Protein AF-A0A7J2NP75-F1 (afdb_monomer_lite)

Foldseek 3Di:
DDLVLQVVLLVVCVVVVNDDDPVVSVVSNVDQQLVVDDPVCSVCSSPPDDDPD

Secondary structure (DSSP, 8-state):
--HHHHHHHHHHHHHTTS---HHHHHHHHHS-SGGGS-GGGGGGTTSSS----

pLDDT: mean 96.17, std 3.36, range [84.12, 98.69]

Radius of gyration: 11.15 Å; chains: 1; bounding box: 25×23×28 Å

Structure (mmCIF, N/CA/C/O backbone):
data_AF-A0A7J2NP75-F1
#
_entry.id   AF-A0A7J2NP75-F1
#
loop_
_atom_site.group_PDB
_atom_site.id
_atom_site.type_symbol
_atom_site.label_atom_id
_atom_site.label_alt_id
_atom_site.label_comp_id
_atom_site.label_asym_id
_atom_site.label_entity_id
_atom_site.label_seq_id
_atom_site.pdbx_PDB_ins_code
_atom_site.Cartn_x
_atom_site.Cartn_y
_atom_site.Cartn_z
_atom_site.occupancy
_atom_site.B_iso_or_equiv
_atom_site.auth_seq_id
_atom_site.auth_comp_id
_atom_site.auth_asym_id
_atom_site.auth_atom_id
_atom_site.pdbx_PDB_model_num
ATOM 1 N N . MET A 1 1 ? 8.386 5.491 -9.653 1.00 85.00 1 MET A N 1
ATOM 2 C CA . M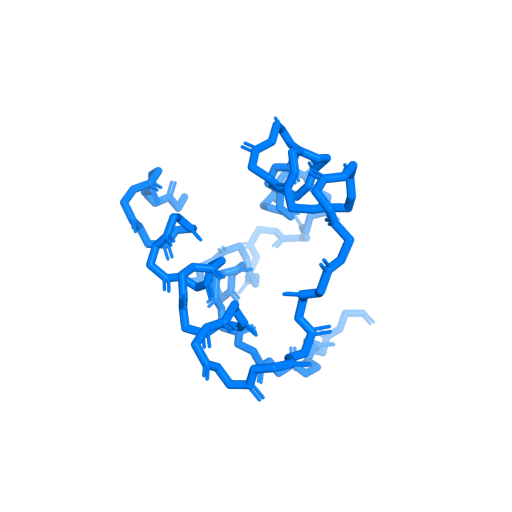ET A 1 1 ? 6.949 5.810 -9.518 1.00 85.00 1 MET A CA 1
ATOM 3 C C . MET A 1 1 ? 6.846 7.073 -8.674 1.00 85.00 1 MET A C 1
ATOM 5 O O . MET A 1 1 ? 7.702 7.306 -7.830 1.00 85.00 1 MET A O 1
ATOM 9 N N . SER A 1 2 ? 5.892 7.967 -8.954 1.00 85.56 2 SER A N 1
ATOM 10 C CA . SER A 1 2 ? 5.839 9.252 -8.245 1.00 85.56 2 SER A CA 1
ATOM 11 C C . SER A 1 2 ? 5.215 9.100 -6.858 1.00 85.56 2 SER A C 1
ATOM 13 O O . SER A 1 2 ? 4.191 8.441 -6.694 1.00 85.56 2 SER A O 1
ATOM 15 N N . GLN A 1 3 ? 5.766 9.787 -5.857 1.00 89.19 3 GLN A N 1
ATOM 16 C CA . GLN A 1 3 ? 5.212 9.806 -4.497 1.00 89.19 3 GLN A CA 1
ATOM 17 C C . GLN A 1 3 ? 3.714 10.178 -4.464 1.00 89.19 3 GLN A C 1
ATOM 19 O O . GLN A 1 3 ? 2.958 9.662 -3.643 1.00 89.19 3 GLN A O 1
ATOM 24 N N . GLN A 1 4 ? 3.266 11.017 -5.405 1.00 94.00 4 GLN A N 1
ATOM 25 C CA . GLN A 1 4 ? 1.860 11.393 -5.572 1.00 94.00 4 GLN A CA 1
ATOM 26 C C . GLN A 1 4 ? 0.963 10.211 -5.971 1.00 94.00 4 GLN A C 1
ATOM 28 O O . GLN A 1 4 ? -0.140 10.084 -5.444 1.00 94.00 4 GLN A O 1
ATOM 33 N N . ALA A 1 5 ? 1.422 9.329 -6.867 1.00 96.12 5 ALA A N 1
ATOM 34 C CA . ALA A 1 5 ? 0.648 8.162 -7.290 1.00 96.12 5 ALA A CA 1
ATOM 35 C C . ALA A 1 5 ? 0.427 7.182 -6.128 1.00 96.12 5 ALA A C 1
ATOM 37 O O . ALA A 1 5 ? -0.679 6.669 -5.945 1.00 96.12 5 ALA A O 1
ATOM 38 N N . TRP A 1 6 ? 1.459 6.966 -5.307 1.00 97.81 6 TRP A N 1
ATOM 39 C CA . TRP A 1 6 ? 1.366 6.108 -4.128 1.00 97.81 6 TRP A CA 1
ATOM 40 C C . TRP A 1 6 ? 0.419 6.667 -3.064 1.00 97.81 6 TRP A C 1
ATOM 42 O O . TRP A 1 6 ? -0.470 5.955 -2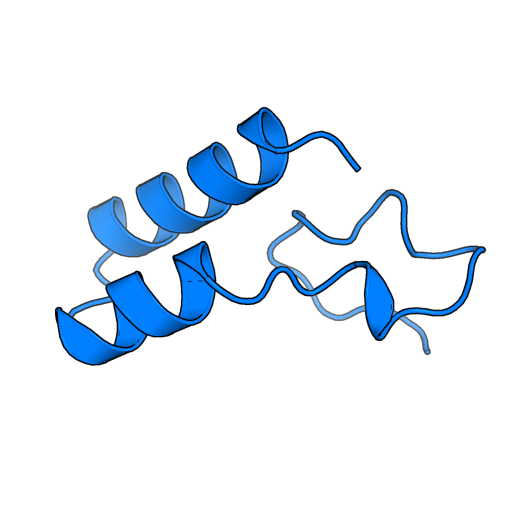.599 1.00 97.81 6 TRP A O 1
ATOM 52 N N . GLU A 1 7 ? 0.542 7.954 -2.725 1.00 98.06 7 GLU A N 1
ATOM 53 C CA . GLU A 1 7 ? -0.381 8.599 -1.782 1.00 98.06 7 GLU A CA 1
ATOM 54 C C . GLU A 1 7 ? -1.826 8.564 -2.308 1.00 98.06 7 GLU A C 1
ATOM 56 O O . GLU A 1 7 ? -2.757 8.295 -1.549 1.00 98.06 7 GLU A O 1
ATOM 61 N N . GLY A 1 8 ? -2.022 8.732 -3.621 1.00 98.12 8 GLY A N 1
ATOM 62 C CA . GLY A 1 8 ? -3.323 8.575 -4.269 1.00 98.12 8 GLY A CA 1
ATOM 63 C C . GLY A 1 8 ? -3.916 7.169 -4.109 1.00 98.12 8 GLY A C 1
ATOM 64 O O . GLY A 1 8 ? -5.102 7.036 -3.799 1.00 98.12 8 GLY A O 1
ATOM 65 N N . LEU A 1 9 ? -3.112 6.109 -4.264 1.00 98.38 9 LEU A N 1
ATOM 66 C CA . LEU A 1 9 ? -3.543 4.737 -3.972 1.00 98.38 9 LEU A CA 1
ATOM 67 C C . LEU A 1 9 ? -3.961 4.595 -2.506 1.00 98.38 9 LEU A C 1
ATOM 69 O O . LEU A 1 9 ? -5.086 4.173 -2.241 1.00 98.38 9 LEU A O 1
ATOM 73 N N . VAL A 1 10 ? -3.098 4.988 -1.565 1.00 98.44 10 VAL A N 1
ATOM 74 C CA . VAL A 1 10 ? -3.375 4.862 -0.126 1.00 98.44 10 VAL A CA 1
ATOM 75 C C . VAL A 1 10 ? -4.674 5.581 0.244 1.00 98.44 10 VAL A C 1
ATOM 77 O O . VAL A 1 10 ? -5.522 5.006 0.925 1.00 98.44 10 VAL A O 1
ATOM 80 N N . GLN A 1 11 ? -4.894 6.801 -0.253 1.00 98.56 11 GLN A N 1
ATOM 81 C CA . GLN A 1 11 ? -6.131 7.542 0.003 1.00 98.56 11 GLN A CA 1
ATOM 82 C C . GLN A 1 11 ? -7.375 6.855 -0.561 1.00 98.56 11 GLN A C 1
ATOM 84 O O . GLN A 1 11 ? -8.412 6.858 0.104 1.00 98.56 11 GLN A O 1
ATOM 89 N N . ARG A 1 12 ? -7.303 6.271 -1.765 1.00 98.62 12 ARG A N 1
ATOM 90 C CA . ARG A 1 12 ? -8.426 5.506 -2.332 1.00 98.62 12 ARG A CA 1
ATOM 91 C C . ARG A 1 12 ? -8.757 4.295 -1.465 1.00 98.62 12 ARG A C 1
ATOM 93 O O . ARG A 1 12 ? -9.927 4.084 -1.163 1.00 98.62 12 ARG A O 1
ATOM 100 N N . LEU A 1 13 ? -7.745 3.561 -1.003 1.00 98.62 13 LEU A N 1
ATOM 101 C CA . LEU A 1 13 ? -7.937 2.389 -0.145 1.00 98.62 13 LEU A CA 1
ATOM 102 C C . LEU A 1 13 ? -8.500 2.751 1.242 1.00 98.62 13 LEU A C 1
ATOM 104 O O . LEU A 1 13 ? -9.284 1.986 1.803 1.00 98.62 13 LEU A O 1
ATOM 108 N N . VAL A 1 14 ? -8.146 3.921 1.789 1.00 98.62 14 VAL A N 1
ATOM 109 C CA . VAL A 1 14 ? -8.762 4.456 3.019 1.00 98.62 14 VAL A CA 1
ATOM 110 C C . VAL A 1 14 ? -10.231 4.807 2.783 1.00 98.62 14 VAL A C 1
ATOM 112 O O . VAL A 1 14 ? -11.092 4.363 3.538 1.00 98.62 14 VAL A O 1
ATOM 115 N N . ARG A 1 15 ? -10.543 5.557 1.715 1.00 98.56 15 ARG A N 1
ATOM 116 C CA . ARG A 1 15 ? -11.930 5.934 1.381 1.00 98.56 15 ARG A CA 1
ATOM 117 C C . ARG A 1 15 ? -12.809 4.719 1.081 1.00 98.56 15 ARG A C 1
ATOM 119 O O . ARG A 1 15 ? -13.983 4.730 1.425 1.00 98.56 15 ARG A O 1
ATOM 126 N N . GLY A 1 16 ? -12.238 3.676 0.481 1.00 98.31 16 GLY A N 1
ATOM 127 C CA . GLY A 1 16 ? -12.911 2.401 0.228 1.00 98.31 16 GLY A CA 1
ATOM 128 C C . GLY A 1 16 ? -13.089 1.519 1.468 1.00 98.31 16 GLY A C 1
ATOM 129 O O . GLY A 1 16 ? -13.651 0.436 1.356 1.00 98.31 16 GLY A O 1
ATOM 130 N N . GLY A 1 17 ? -12.598 1.934 2.641 1.00 98.00 17 GLY A N 1
ATOM 131 C CA . GLY A 1 17 ? -12.721 1.164 3.882 1.00 98.00 17 GLY A CA 1
ATOM 132 C C . GLY A 1 17 ? -11.822 -0.075 3.962 1.00 98.00 17 GLY A C 1
ATOM 133 O O . GLY A 1 17 ? -11.980 -0.876 4.883 1.00 98.00 17 GLY A O 1
ATOM 134 N N . ILE A 1 18 ? -10.865 -0.234 3.040 1.00 98.50 18 ILE A N 1
ATOM 135 C CA . ILE A 1 18 ? -9.899 -1.344 3.030 1.00 98.50 18 ILE A CA 1
ATOM 136 C C . ILE A 1 18 ? -8.837 -1.098 4.107 1.00 98.50 18 ILE A C 1
ATOM 138 O O . ILE A 1 18 ? -8.605 -1.937 4.982 1.00 98.50 18 ILE A O 1
ATOM 142 N N . LEU A 1 19 ? -8.229 0.092 4.098 1.00 98.50 19 LEU A N 1
ATOM 143 C CA . LEU A 1 19 ? -7.278 0.508 5.128 1.00 98.50 19 LEU A CA 1
ATOM 144 C C . LEU A 1 19 ? -8.013 1.219 6.264 1.00 98.50 19 LEU A C 1
ATOM 146 O O . LEU A 1 19 ? -8.447 2.357 6.118 1.00 98.50 19 LEU A O 1
ATOM 150 N N . ARG A 1 20 ? -8.132 0.540 7.408 1.00 98.31 20 ARG A N 1
ATOM 151 C CA . ARG A 1 20 ? -8.878 1.034 8.584 1.00 98.31 20 ARG A CA 1
ATOM 152 C C . ARG A 1 20 ? -7.990 1.361 9.779 1.00 98.31 20 ARG A C 1
ATOM 154 O O . ARG A 1 20 ? -8.304 2.247 10.563 1.00 98.31 20 ARG A O 1
ATOM 161 N N . SER A 1 21 ? -6.879 0.641 9.928 1.00 98.56 21 SER A N 1
ATOM 162 C CA . SER A 1 21 ? -5.964 0.829 11.053 1.00 98.56 21 SER A CA 1
ATOM 163 C C . SER A 1 21 ? -5.022 2.009 10.791 1.00 98.56 21 SER A C 1
ATOM 165 O O . SER A 1 21 ? -4.299 1.981 9.789 1.00 98.56 21 SER A O 1
ATOM 167 N N . PRO A 1 22 ? -4.944 3.003 11.695 1.00 98.25 22 PRO A N 1
ATOM 168 C CA . PRO A 1 22 ? -3.999 4.113 11.573 1.00 98.25 22 PRO A CA 1
ATOM 169 C C . PRO A 1 22 ? -2.544 3.651 11.426 1.00 98.25 22 PRO A C 1
ATOM 171 O O . PRO A 1 22 ? -1.780 4.234 10.656 1.00 98.25 22 PRO A O 1
ATOM 174 N N . ASN A 1 23 ? -2.173 2.565 12.112 1.00 98.56 23 ASN A N 1
ATOM 175 C CA . ASN A 1 23 ? -0.822 2.009 12.052 1.00 98.56 23 ASN A CA 1
ATOM 176 C C . ASN A 1 23 ? -0.524 1.398 10.677 1.00 98.56 23 ASN A C 1
ATOM 178 O O . ASN A 1 23 ? 0.561 1.604 10.138 1.00 98.56 23 ASN A O 1
ATOM 182 N N . VAL A 1 24 ? -1.501 0.714 10.073 1.00 98.44 24 VAL A N 1
ATOM 183 C CA . VAL A 1 24 ? -1.363 0.135 8.726 1.00 98.44 24 VAL A CA 1
ATOM 184 C C . VAL A 1 24 ? -1.281 1.235 7.666 1.00 98.44 24 VAL A C 1
ATOM 186 O O . VAL A 1 24 ? -0.425 1.174 6.788 1.00 98.44 24 VAL A O 1
ATOM 189 N N . ILE A 1 25 ? -2.105 2.283 7.779 1.00 98.69 25 ILE A N 1
ATOM 190 C CA . ILE A 1 25 ? -2.059 3.444 6.875 1.00 98.69 25 ILE A CA 1
ATOM 191 C C . ILE A 1 25 ? -0.686 4.122 6.947 1.00 98.69 25 ILE A C 1
ATOM 193 O O . ILE A 1 25 ? -0.093 4.433 5.914 1.00 98.69 25 ILE A O 1
ATOM 197 N N . ARG A 1 26 ? -0.152 4.325 8.160 1.00 98.44 26 ARG A N 1
ATOM 198 C CA . ARG A 1 26 ? 1.188 4.894 8.352 1.00 98.44 26 ARG A CA 1
ATOM 199 C C . ARG A 1 26 ? 2.266 4.013 7.721 1.00 98.44 26 ARG A C 1
ATOM 201 O O . ARG A 1 26 ? 3.130 4.547 7.032 1.00 98.44 26 ARG A O 1
ATOM 208 N N 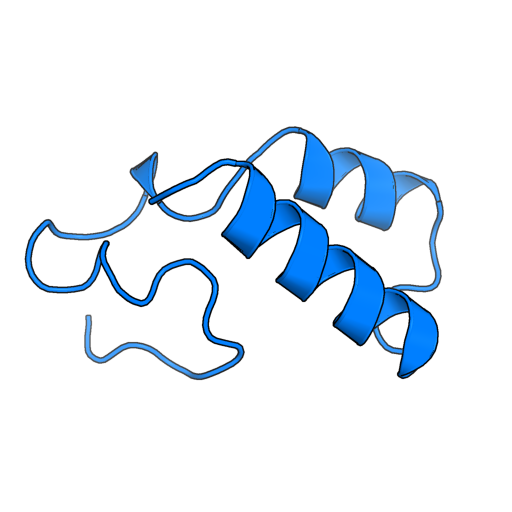. ALA A 1 27 ? 2.208 2.697 7.928 1.00 98.38 27 ALA A N 1
ATOM 209 C CA . ALA A 1 27 ? 3.184 1.763 7.370 1.00 98.38 27 ALA A CA 1
ATOM 210 C C . ALA A 1 27 ? 3.195 1.801 5.833 1.00 98.38 27 ALA A C 1
ATOM 212 O O . ALA A 1 27 ? 4.254 1.964 5.233 1.00 98.38 27 ALA A O 1
ATOM 213 N N . LEU A 1 28 ? 2.016 1.756 5.205 1.00 97.75 28 LEU A N 1
ATOM 214 C CA . LEU A 1 28 ? 1.877 1.845 3.749 1.00 97.75 28 LEU A CA 1
ATOM 215 C C . LEU A 1 28 ? 2.387 3.177 3.195 1.00 97.75 28 LEU A C 1
ATOM 217 O O . LEU A 1 28 ? 3.053 3.178 2.169 1.00 97.75 28 LEU A O 1
ATOM 221 N N . ARG A 1 29 ? 2.143 4.309 3.867 1.00 97.19 29 ARG A N 1
ATOM 222 C CA . ARG A 1 29 ? 2.715 5.605 3.452 1.00 97.19 29 ARG A CA 1
ATOM 223 C C . ARG A 1 29 ? 4.235 5.659 3.580 1.00 97.19 29 ARG A C 1
ATOM 225 O O . ARG A 1 29 ? 4.878 6.347 2.795 1.00 97.19 29 ARG A O 1
ATOM 232 N N . HIS A 1 30 ? 4.791 4.979 4.579 1.00 97.06 30 HIS A N 1
ATOM 233 C CA . HIS A 1 30 ? 6.225 4.995 4.849 1.00 97.06 30 HIS A CA 1
ATOM 234 C C . HIS A 1 30 ? 7.013 4.116 3.873 1.00 97.06 30 HIS A C 1
ATOM 236 O O . HIS A 1 30 ? 8.098 4.500 3.447 1.00 97.06 30 HIS A O 1
ATOM 242 N N . VAL A 1 31 ? 6.461 2.958 3.499 1.00 96.88 31 VAL A N 1
ATOM 243 C CA . VAL A 1 31 ? 7.145 1.970 2.659 1.00 96.88 31 VAL A CA 1
ATOM 244 C C . VAL A 1 31 ? 6.358 1.753 1.361 1.00 96.88 31 VAL A C 1
ATOM 246 O O . VAL A 1 31 ? 5.412 0.960 1.343 1.00 96.88 31 VAL A O 1
ATOM 249 N N . PRO A 1 32 ? 6.715 2.445 0.260 1.00 96.25 32 PRO A N 1
ATOM 250 C CA . PRO A 1 32 ? 6.099 2.198 -1.036 1.00 96.25 32 PRO A CA 1
ATOM 251 C C . PRO A 1 32 ? 6.507 0.836 -1.603 1.00 96.25 32 PRO A C 1
ATOM 253 O O . PRO A 1 32 ? 7.604 0.346 -1.347 1.00 96.25 32 PRO A O 1
ATOM 256 N N . ARG A 1 33 ? 5.637 0.234 -2.424 1.00 96.19 33 ARG A N 1
ATOM 257 C CA . ARG A 1 33 ? 5.877 -1.089 -3.034 1.00 96.19 33 ARG A CA 1
ATOM 258 C C . ARG A 1 33 ? 6.996 -1.095 -4.089 1.00 96.19 33 ARG A C 1
ATOM 260 O O . ARG A 1 33 ? 7.631 -2.123 -4.282 1.00 96.19 33 ARG A O 1
ATOM 267 N N . GLU A 1 34 ? 7.237 0.028 -4.770 1.00 96.69 34 GLU A N 1
ATOM 268 C CA . GLU A 1 34 ? 8.146 0.126 -5.930 1.00 96.69 34 GLU A CA 1
ATOM 269 C C . GLU A 1 34 ? 9.547 -0.492 -5.739 1.00 96.69 34 GLU A C 1
ATOM 271 O O . GLU A 1 34 ? 9.978 -1.212 -6.640 1.00 96.69 34 GLU A O 1
ATOM 276 N N . PRO A 1 35 ? 10.271 -0.267 -4.623 1.00 96.19 35 PRO A N 1
ATOM 277 C CA . PRO A 1 35 ? 11.632 -0.786 -4.467 1.00 96.19 35 PRO A CA 1
ATOM 278 C C . PRO A 1 35 ? 11.709 -2.318 -4.422 1.00 96.19 35 PRO A C 1
ATOM 280 O O . PRO A 1 35 ? 12.782 -2.877 -4.622 1.00 96.19 35 PRO A O 1
ATOM 283 N N . PHE A 1 36 ? 10.582 -2.989 -4.173 1.00 96.44 36 PHE A N 1
ATOM 284 C CA . PHE A 1 36 ? 10.479 -4.444 -4.063 1.00 96.44 36 PHE 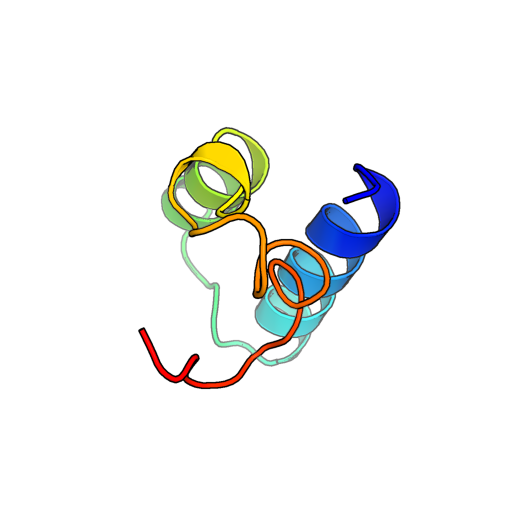A CA 1
ATOM 285 C C . PHE A 1 36 ? 10.051 -5.115 -5.374 1.00 96.44 36 PHE A C 1
ATOM 287 O O . PHE A 1 36 ? 9.831 -6.323 -5.397 1.00 96.44 36 PHE A O 1
ATOM 294 N N . LEU A 1 37 ? 9.882 -4.344 -6.452 1.00 96.12 37 LEU A N 1
ATOM 295 C CA . LEU A 1 37 ? 9.371 -4.842 -7.723 1.00 96.12 37 LEU A CA 1
ATOM 296 C C . LEU A 1 37 ? 10.463 -4.934 -8.800 1.00 96.12 37 LEU A C 1
ATOM 298 O O . LEU A 1 37 ? 11.327 -4.053 -8.872 1.00 96.12 37 LEU A O 1
ATOM 302 N N . PRO A 1 38 ? 10.390 -5.940 -9.691 1.00 96.00 38 PRO A N 1
ATOM 303 C CA . PRO A 1 38 ? 11.178 -5.973 -10.919 1.00 96.00 38 PRO A CA 1
ATOM 304 C C . PRO A 1 38 ? 10.934 -4.736 -11.799 1.00 96.00 38 PRO A C 1
ATOM 306 O O . PRO A 1 38 ? 9.828 -4.190 -11.836 1.00 96.00 38 PRO A O 1
ATOM 309 N N . GLU A 1 39 ? 11.957 -4.301 -12.540 1.00 95.12 39 GLU A N 1
ATOM 310 C CA . GLU A 1 39 ? 11.937 -3.039 -13.300 1.00 95.12 39 GLU A CA 1
ATOM 311 C C . GLU A 1 39 ? 10.764 -2.948 -14.292 1.00 95.12 39 GLU A C 1
ATOM 313 O O . GLU A 1 39 ? 10.110 -1.912 -14.398 1.00 95.12 39 GLU A O 1
ATOM 318 N N . ASN A 1 40 ? 10.427 -4.06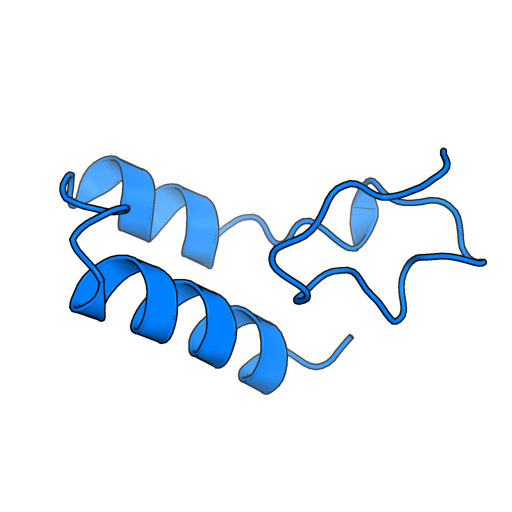1 -14.949 1.00 94.81 40 ASN A N 1
ATOM 319 C CA . ASN A 1 40 ? 9.346 -4.150 -15.934 1.00 94.81 40 ASN A CA 1
ATOM 320 C C . ASN A 1 40 ? 7.939 -3.920 -15.352 1.00 94.81 40 ASN A C 1
ATOM 322 O O . ASN A 1 40 ? 7.009 -3.667 -16.115 1.00 94.81 40 ASN A O 1
ATOM 326 N N . VAL A 1 41 ? 7.759 -3.995 -14.029 1.00 95.75 41 VAL A N 1
ATOM 327 C CA . VAL A 1 41 ? 6.456 -3.789 -13.373 1.00 95.75 41 VAL A CA 1
ATOM 328 C C . VAL A 1 41 ? 6.441 -2.628 -12.375 1.00 95.75 41 VAL A C 1
ATOM 330 O O . VAL A 1 41 ? 5.374 -2.298 -11.854 1.00 95.75 41 VAL A O 1
ATOM 333 N N . LYS A 1 42 ? 7.571 -1.945 -12.137 1.00 94.56 42 LYS A N 1
ATOM 334 C CA . LYS A 1 42 ? 7.643 -0.784 -11.224 1.00 94.56 42 LYS A CA 1
ATOM 335 C C . LYS A 1 42 ? 6.667 0.336 -11.585 1.00 94.56 42 LYS A C 1
ATOM 337 O O . LYS A 1 42 ? 6.124 0.987 -10.692 1.00 94.56 42 LYS A O 1
ATOM 342 N N . GLY A 1 43 ? 6.381 0.530 -12.875 1.00 94.50 43 GLY A N 1
ATOM 343 C CA . GLY A 1 43 ? 5.373 1.492 -13.341 1.00 94.50 43 GLY A CA 1
ATOM 344 C C . GLY A 1 43 ? 3.968 1.232 -12.778 1.00 94.50 43 GLY A C 1
ATOM 345 O O . GLY A 1 43 ? 3.212 2.172 -12.553 1.00 94.50 43 GLY A O 1
ATOM 346 N N . ASN A 1 44 ? 3.658 -0.025 -12.450 1.00 95.81 44 ASN A N 1
ATOM 347 C CA . ASN A 1 44 ? 2.376 -0.457 -11.893 1.00 95.81 44 ASN A CA 1
ATOM 348 C C . ASN A 1 44 ? 2.380 -0.532 -10.357 1.00 95.81 44 ASN A C 1
ATOM 350 O O . ASN A 1 44 ? 1.427 -1.028 -9.757 1.00 95.81 44 ASN A O 1
ATOM 354 N N . ALA A 1 45 ? 3.427 -0.032 -9.687 1.00 96.62 45 ALA A N 1
ATOM 355 C CA . ALA A 1 45 ? 3.570 -0.151 -8.237 1.00 96.62 45 ALA A CA 1
ATOM 356 C C . ALA A 1 45 ? 2.385 0.438 -7.454 1.00 96.62 45 ALA A C 1
ATOM 358 O O . ALA A 1 45 ? 2.047 -0.110 -6.409 1.00 96.62 45 ALA A O 1
ATOM 359 N N . ALA A 1 46 ? 1.725 1.486 -7.958 1.00 97.44 46 ALA A N 1
ATOM 360 C CA . ALA A 1 46 ? 0.560 2.124 -7.330 1.00 97.44 46 ALA A CA 1
ATOM 361 C C . ALA A 1 46 ? -0.805 1.633 -7.873 1.00 97.44 46 ALA A C 1
ATOM 363 O O . ALA A 1 46 ? -1.851 2.195 -7.532 1.00 97.44 46 ALA A O 1
ATOM 364 N N . THR A 1 47 ? -0.817 0.595 -8.711 1.00 96.75 47 THR A N 1
ATOM 365 C CA . THR A 1 47 ? -2.049 -0.032 -9.205 1.00 96.75 47 THR A CA 1
ATOM 366 C C . THR A 1 47 ? -2.538 -1.079 -8.208 1.00 96.75 47 THR A C 1
ATOM 368 O O . THR A 1 47 ? -1.768 -1.945 -7.787 1.00 96.75 47 THR A O 1
ATOM 371 N N . ASP A 1 48 ? -3.817 -1.009 -7.834 1.00 97.00 48 ASP A N 1
ATOM 372 C CA . ASP A 1 48 ? -4.468 -1.980 -6.945 1.00 97.00 48 ASP A CA 1
ATOM 373 C C . ASP A 1 48 ? -4.852 -3.250 -7.718 1.00 97.00 48 ASP A C 1
ATOM 375 O O . ASP A 1 48 ? -6.013 -3.496 -8.037 1.00 97.00 48 ASP A O 1
ATOM 379 N N . CYS A 1 49 ? -3.838 -4.006 -8.132 1.00 95.81 49 CYS A N 1
ATOM 380 C CA . CYS A 1 49 ? -4.001 -5.286 -8.803 1.00 95.81 49 CYS A CA 1
ATOM 381 C C . CYS A 1 49 ? -2.820 -6.227 -8.506 1.00 95.81 49 CYS A C 1
ATOM 383 O O . CYS A 1 49 ? -1.727 -5.771 -8.129 1.00 95.81 49 CYS A O 1
ATOM 385 N N . PRO A 1 50 ? -3.016 -7.545 -8.696 1.00 96.19 50 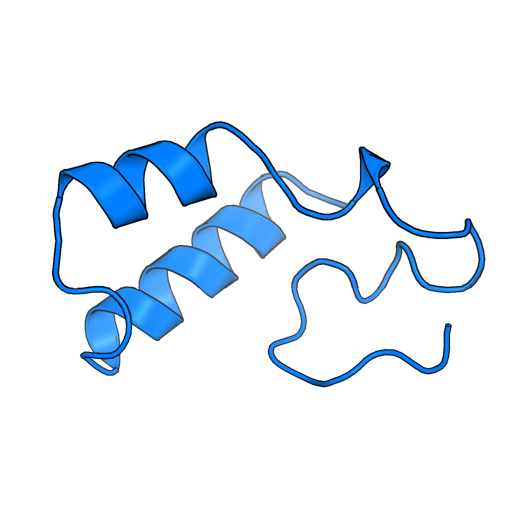PRO A N 1
ATOM 386 C CA . PRO A 1 50 ? -1.913 -8.490 -8.793 1.00 96.19 50 PRO A CA 1
ATOM 387 C C . PRO A 1 50 ? -0.947 -8.093 -9.914 1.00 96.19 50 PRO A C 1
ATOM 389 O O . PRO A 1 50 ? -1.368 -7.619 -10.970 1.00 96.19 50 PRO A O 1
ATOM 392 N N . LEU A 1 51 ? 0.348 -8.313 -9.689 1.00 94.56 51 LEU A N 1
ATOM 393 C CA . LEU A 1 51 ? 1.386 -8.127 -10.701 1.00 94.56 51 LEU A CA 1
ATOM 394 C C . LEU A 1 51 ? 1.885 -9.501 -11.172 1.00 94.56 51 LEU A C 1
ATOM 396 O O . LEU A 1 51 ? 2.018 -10.393 -10.335 1.00 94.56 51 LEU A O 1
ATOM 400 N N . PRO A 1 52 ? 2.161 -9.688 -12.473 1.00 90.38 52 PRO A N 1
ATOM 401 C CA . PRO A 1 52 ? 2.742 -10.923 -12.991 1.00 90.38 52 PRO A CA 1
ATOM 402 C C . PRO A 1 52 ? 4.258 -10.922 -12.737 1.00 90.38 52 PRO A C 1
ATOM 404 O O . PRO A 1 52 ? 5.024 -10.441 -13.575 1.00 90.38 52 PRO A O 1
ATOM 407 N N . ILE A 1 53 ? 4.671 -11.390 -11.555 1.00 84.12 53 ILE A N 1
ATOM 408 C CA . ILE A 1 53 ? 6.067 -11.415 -11.077 1.00 84.12 53 ILE A CA 1
ATOM 409 C C . ILE A 1 53 ? 6.467 -12.779 -10.531 1.00 84.12 53 ILE A C 1
ATOM 411 O O . ILE A 1 53 ? 5.569 -13.494 -10.032 1.00 84.12 53 ILE A O 1
#

Sequence (53 aa):
MSQQAWEGLVQRLVRGGILRSPNVIRALRHVPREPFLPENVKGNAATDCPLPI